Protein AF-A7Y7K7-F1 (afdb_monomer_lite)

InterPro domains:
  IPR000795 Translational (tr)-type GTP-binding domain [PF00009] (10-50)
  IPR027417 P-loop containing nucleoside triphosphate hydrolase [G3DSA:3.40.50.300] (1-58)
  IPR027417 P-loop containing nucleoside triphosphate hydrolase [SSF52540] (6-57)
  IPR050100 Translation factor GTPase superfamily members [PTHR23115] (5-58)

Structure (mmCIF, N/CA/C/O backbone):
data_AF-A7Y7K7-F1
#
_entry.id   AF-A7Y7K7-F1
#
loop_
_atom_site.group_PDB
_atom_site.id
_atom_site.type_symbol
_atom_site.label_atom_id
_atom_site.label_alt_id
_atom_site.label_comp_id
_atom_site.label_asym_id
_atom_site.label_entity_id
_atom_site.label_seq_id
_atom_site.pdbx_PDB_ins_code
_atom_site.Cartn_x
_atom_site.Cartn_y
_atom_site.Cartn_z
_atom_site.occupancy
_atom_site.B_iso_or_equiv
_atom_site.auth_seq_id
_atom_site.auth_comp_id
_atom_site.auth_asym_id
_atom_site.auth_atom_id
_atom_site.pdbx_PDB_model_num
ATOM 1 N N . SER A 1 1 ? -19.315 16.523 24.208 1.00 39.12 1 SER A N 1
ATOM 2 C CA . SER A 1 1 ? -19.781 15.260 23.610 1.00 39.12 1 SER A CA 1
ATOM 3 C C . SER A 1 1 ? -18.575 14.566 23.006 1.00 39.12 1 SER A C 1
ATOM 5 O O . SER A 1 1 ? -18.063 15.037 21.997 1.00 39.12 1 SER A O 1
ATOM 7 N N . LEU A 1 2 ? -18.020 13.563 23.691 1.00 45.94 2 LEU A N 1
ATOM 8 C CA . LEU A 1 2 ? -16.920 12.756 23.160 1.00 45.94 2 LEU A CA 1
ATOM 9 C C . LEU A 1 2 ? -17.524 11.843 22.097 1.00 45.94 2 LEU A C 1
ATOM 11 O O . LEU A 1 2 ? -18.275 10.928 22.426 1.00 45.94 2 LEU A O 1
ATOM 15 N N . ILE A 1 3 ? -17.250 12.126 20.825 1.00 59.09 3 ILE A N 1
ATOM 16 C CA . ILE A 1 3 ? -17.597 11.215 19.736 1.00 59.09 3 ILE A CA 1
ATOM 17 C C . ILE A 1 3 ? -16.675 10.005 19.903 1.00 59.09 3 ILE A C 1
ATOM 19 O O . ILE A 1 3 ? -15.560 9.989 19.390 1.00 59.09 3 ILE A O 1
ATOM 23 N N . MET A 1 4 ? -17.108 9.013 20.683 1.00 59.34 4 MET A N 1
ATOM 24 C CA . MET A 1 4 ? -16.523 7.677 20.641 1.00 59.34 4 MET A CA 1
ATOM 25 C C . MET A 1 4 ? -16.634 7.215 19.191 1.00 59.34 4 MET A C 1
ATOM 27 O O . MET A 1 4 ? -17.739 7.062 18.665 1.00 59.34 4 MET A O 1
ATOM 31 N N . GLY A 1 5 ? -15.490 7.099 18.513 1.00 64.94 5 GLY A N 1
ATOM 32 C CA . GLY A 1 5 ? -15.446 6.580 17.154 1.00 64.94 5 GLY A CA 1
ATOM 33 C C . GLY A 1 5 ? -16.178 5.244 17.134 1.00 64.94 5 GLY A C 1
ATOM 34 O O . GLY A 1 5 ? -15.877 4.382 17.957 1.00 64.94 5 GLY A O 1
ATOM 35 N N . LYS A 1 6 ? -17.179 5.107 16.254 1.00 73.25 6 LYS A N 1
ATOM 36 C CA . LYS A 1 6 ? -17.934 3.858 16.098 1.00 73.25 6 LYS A CA 1
ATOM 37 C C . LYS A 1 6 ? -16.956 2.689 16.031 1.00 73.25 6 LYS A C 1
ATOM 39 O O . LYS A 1 6 ? -15.999 2.740 15.255 1.00 73.25 6 LYS A O 1
ATOM 44 N N . GLU A 1 7 ? -17.225 1.665 16.832 1.00 78.38 7 GLU A N 1
ATOM 45 C CA . GLU A 1 7 ? -16.506 0.399 16.792 1.00 78.38 7 GLU A CA 1
ATOM 46 C C . GLU A 1 7 ? -16.466 -0.093 15.337 1.00 78.38 7 GLU A C 1
ATOM 48 O O . GLU A 1 7 ? -17.501 -0.207 14.672 1.00 78.38 7 GLU A O 1
ATOM 53 N N . LYS A 1 8 ? -15.258 -0.250 14.787 1.00 80.44 8 LYS A N 1
ATOM 54 C CA . LYS A 1 8 ? -15.077 -0.672 13.397 1.00 80.44 8 LYS A CA 1
ATOM 55 C C . LYS A 1 8 ? -15.072 -2.192 13.357 1.00 80.44 8 LYS A C 1
ATOM 57 O O . LYS A 1 8 ? -14.291 -2.822 14.060 1.00 80.44 8 LYS A O 1
ATOM 62 N N . PHE A 1 9 ? -15.902 -2.773 12.497 1.00 88.38 9 PHE A N 1
ATOM 63 C CA . PHE A 1 9 ? -15.869 -4.210 12.249 1.00 88.38 9 PHE A CA 1
ATOM 64 C C . PHE A 1 9 ? -14.514 -4.626 11.667 1.00 88.38 9 PHE A C 1
ATOM 66 O O . PHE A 1 9 ? -14.007 -3.997 10.735 1.00 88.38 9 PHE A O 1
ATOM 73 N N . HIS A 1 10 ? -13.946 -5.701 12.211 1.00 88.69 10 HIS A N 1
ATOM 74 C CA . HIS A 1 10 ? -12.737 -6.315 11.676 1.00 88.69 10 HIS A CA 1
ATOM 75 C C . HIS A 1 10 ? -13.068 -7.089 10.399 1.00 88.69 10 HIS A C 1
ATOM 77 O O . HIS A 1 10 ? -13.980 -7.913 10.379 1.00 88.69 10 HIS A O 1
ATOM 83 N N . ILE A 1 11 ? -12.318 -6.822 9.332 1.00 91.12 11 ILE A N 1
ATOM 84 C CA . ILE A 1 11 ? -12.488 -7.458 8.024 1.00 91.12 11 ILE A CA 1
ATOM 85 C C . ILE A 1 11 ? -11.102 -7.848 7.510 1.00 91.12 11 ILE A C 1
ATOM 87 O O . ILE A 1 11 ? -10.167 -7.052 7.589 1.00 91.12 11 ILE A O 1
ATOM 91 N N . ASN A 1 12 ? -10.981 -9.056 6.959 1.00 92.88 12 ASN A N 1
ATOM 92 C CA . ASN A 1 12 ? -9.782 -9.505 6.255 1.00 92.88 12 ASN A CA 1
ATOM 93 C C . ASN A 1 12 ? -9.977 -9.295 4.749 1.00 92.88 12 ASN A C 1
ATOM 95 O O . ASN A 1 12 ? -11.001 -9.701 4.201 1.00 92.88 12 ASN A O 1
ATOM 99 N N . ILE A 1 13 ? -9.008 -8.667 4.080 1.00 92.06 13 ILE A N 1
ATOM 100 C CA . ILE A 1 13 ? -9.080 -8.329 2.651 1.00 92.06 13 ILE A CA 1
ATOM 101 C C . ILE A 1 13 ? -7.897 -8.964 1.918 1.00 92.06 13 ILE A C 1
ATOM 103 O O . ILE A 1 13 ? -6.766 -8.918 2.396 1.00 92.06 13 ILE A O 1
ATOM 107 N N . VAL A 1 14 ? -8.160 -9.518 0.732 1.00 94.88 14 VAL A N 1
ATOM 108 C CA . VAL A 1 14 ? -7.150 -10.046 -0.195 1.00 94.88 14 VAL A CA 1
ATOM 109 C C . VAL A 1 14 ? -7.298 -9.342 -1.545 1.00 94.88 14 VAL A C 1
ATOM 111 O O . VAL A 1 14 ? -8.402 -9.244 -2.078 1.00 94.88 14 VAL A O 1
ATOM 114 N N . VAL A 1 15 ? -6.184 -8.862 -2.105 1.00 94.56 15 VAL A N 1
ATOM 115 C CA . VAL A 1 15 ? -6.132 -8.196 -3.418 1.00 94.56 15 VAL A CA 1
ATOM 116 C C . VAL A 1 15 ? -5.470 -9.128 -4.439 1.00 94.56 15 VAL A C 1
ATOM 118 O O . VAL A 1 15 ? -4.320 -9.525 -4.264 1.00 94.56 15 VAL A O 1
ATOM 121 N N . ILE A 1 16 ? -6.184 -9.465 -5.519 1.00 96.38 16 ILE A N 1
ATOM 122 C CA . ILE A 1 16 ? -5.742 -10.382 -6.591 1.00 96.38 16 ILE A CA 1
ATOM 123 C C . ILE A 1 16 ? -5.742 -9.700 -7.964 1.00 96.38 16 ILE A C 1
ATOM 125 O O . ILE A 1 16 ? -6.329 -8.637 -8.137 1.00 96.38 16 ILE A O 1
ATOM 129 N N . GLY A 1 17 ? -5.060 -10.301 -8.944 1.00 95.50 17 GLY A N 1
ATOM 130 C CA . GLY A 1 17 ? -4.934 -9.761 -10.305 1.00 95.50 17 GLY A CA 1
ATOM 131 C C . GLY A 1 17 ? -3.576 -10.046 -10.952 1.00 95.50 17 GLY A C 1
ATOM 132 O O . GLY A 1 17 ? -2.648 -10.530 -10.295 1.00 95.50 17 GLY A O 1
ATOM 133 N N . HIS A 1 18 ? -3.446 -9.722 -12.238 1.00 95.69 18 HIS A N 1
ATOM 134 C CA . HIS A 1 18 ? -2.242 -9.966 -13.040 1.00 95.69 18 HIS A CA 1
ATOM 135 C C . HIS A 1 18 ? -1.009 -9.214 -12.498 1.00 95.69 18 HIS A C 1
ATOM 137 O O . HIS A 1 18 ? -1.157 -8.241 -11.751 1.00 95.69 18 HIS A O 1
ATOM 143 N N . VAL A 1 19 ? 0.209 -9.689 -12.803 1.00 91.25 19 VAL A N 1
ATOM 144 C CA . VAL A 1 19 ? 1.469 -9.161 -12.231 1.00 91.25 19 VAL A CA 1
ATOM 145 C C . VAL A 1 19 ? 1.586 -7.644 -12.414 1.00 91.25 19 VAL A C 1
ATOM 147 O O . VAL A 1 19 ? 1.810 -6.943 -11.428 1.00 91.25 19 VAL A O 1
ATOM 150 N N . ASP A 1 20 ? 1.225 -7.143 -13.595 1.00 92.94 20 ASP A N 1
ATOM 151 C CA . ASP A 1 20 ? 1.319 -5.722 -13.952 1.00 92.94 20 ASP A CA 1
ATOM 152 C C . ASP A 1 20 ? 0.067 -4.892 -13.617 1.00 92.94 20 ASP A C 1
ATOM 154 O O . ASP A 1 20 ? 0.004 -3.703 -13.914 1.00 92.94 20 ASP A O 1
ATOM 158 N N . SER A 1 21 ? -0.939 -5.466 -12.946 1.00 93.25 21 SER A N 1
ATOM 159 C CA . SER A 1 21 ? -2.173 -4.742 -12.584 1.00 93.25 21 SER A CA 1
ATOM 160 C C . SER A 1 21 ? -2.002 -3.729 -11.443 1.00 93.25 21 SER A C 1
ATOM 162 O O . SER A 1 21 ? -2.989 -3.166 -10.979 1.00 93.25 21 SER A O 1
ATOM 164 N N . GLY A 1 22 ? -0.786 -3.521 -10.928 1.00 91.88 22 GLY A N 1
ATOM 165 C CA . GLY A 1 22 ? -0.524 -2.485 -9.921 1.00 91.88 22 GLY A CA 1
ATOM 166 C C . GLY A 1 22 ? -1.130 -2.748 -8.535 1.00 91.88 22 GLY A C 1
ATOM 167 O O . GLY A 1 22 ? -1.305 -1.813 -7.759 1.00 91.88 22 GLY A O 1
ATOM 168 N N . LYS A 1 23 ? -1.420 -4.011 -8.189 1.00 95.31 23 LYS A N 1
ATOM 169 C CA . LYS A 1 23 ? -2.060 -4.411 -6.915 1.00 95.31 23 LYS A CA 1
ATOM 170 C C . LYS A 1 23 ? -1.390 -3.797 -5.680 1.00 95.31 23 LYS A C 1
ATOM 172 O O . LYS A 1 23 ? -2.067 -3.222 -4.828 1.00 95.31 23 LYS A O 1
ATOM 177 N N . SER A 1 24 ? -0.063 -3.902 -5.595 1.00 91.94 24 SER A N 1
ATOM 178 C CA . SER A 1 24 ? 0.718 -3.375 -4.471 1.00 91.94 24 SER A CA 1
ATOM 179 C C . SER A 1 24 ? 0.701 -1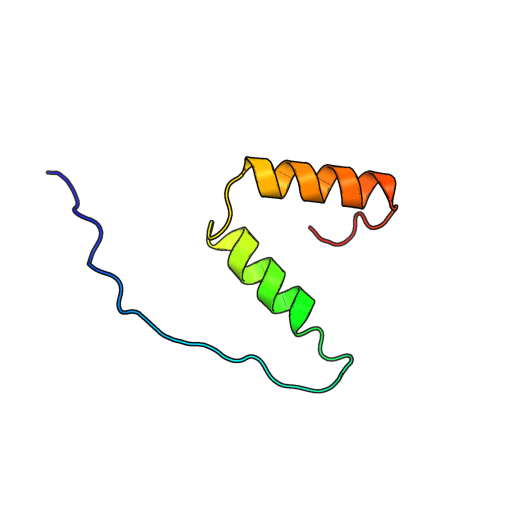.848 -4.432 1.00 91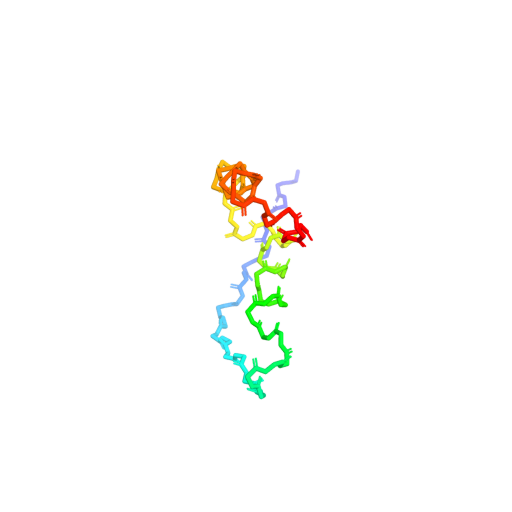.94 24 SER A C 1
ATOM 181 O O . SER A 1 24 ? 0.601 -1.275 -3.352 1.00 91.94 24 SER A O 1
ATOM 183 N N . THR A 1 25 ? 0.715 -1.192 -5.596 1.00 90.44 25 THR A N 1
ATOM 184 C CA . THR A 1 25 ? 0.621 0.270 -5.708 1.00 90.44 25 THR A CA 1
ATOM 185 C C . THR A 1 25 ? -0.719 0.773 -5.176 1.00 90.44 25 THR A C 1
ATOM 187 O O . THR A 1 25 ? -0.750 1.664 -4.332 1.00 90.44 25 THR A O 1
ATOM 190 N N . THR A 1 26 ? -1.836 0.168 -5.592 1.00 90.75 26 THR A N 1
ATOM 191 C CA . THR A 1 26 ? -3.171 0.557 -5.108 1.00 90.75 26 THR A CA 1
ATOM 192 C C . THR A 1 26 ? -3.347 0.263 -3.620 1.00 90.75 26 THR A C 1
ATOM 194 O O . THR A 1 26 ? -3.892 1.092 -2.893 1.00 90.75 26 THR A O 1
ATOM 197 N N . THR A 1 27 ? -2.860 -0.891 -3.153 1.00 91.62 27 THR A N 1
ATOM 198 C CA . THR A 1 27 ? -2.951 -1.281 -1.736 1.00 91.62 27 THR A CA 1
ATOM 199 C C . THR A 1 27 ? -2.143 -0.334 -0.854 1.00 91.62 27 THR A C 1
ATOM 201 O O . THR A 1 27 ? -2.664 0.172 0.138 1.00 91.62 27 THR A O 1
ATOM 204 N N . GLY A 1 28 ? -0.902 -0.031 -1.245 1.00 87.81 28 GLY A N 1
ATOM 205 C CA . GLY A 1 28 ? -0.058 0.939 -0.549 1.00 87.81 28 GLY A CA 1
ATOM 206 C C . GLY A 1 28 ? -0.705 2.322 -0.494 1.00 87.81 28 GLY A C 1
ATOM 207 O O . GLY A 1 28 ? -0.789 2.912 0.582 1.00 87.81 28 GLY A O 1
ATOM 208 N N . HIS A 1 29 ? -1.260 2.797 -1.615 1.00 87.06 29 HIS A N 1
ATOM 209 C CA . HIS A 1 29 ? -1.928 4.104 -1.680 1.00 87.06 29 HIS A CA 1
ATOM 210 C C . HIS A 1 29 ? -3.158 4.200 -0.778 1.00 87.06 29 HIS A C 1
ATOM 212 O O . HIS A 1 29 ? -3.411 5.234 -0.158 1.00 87.06 29 HIS A O 1
ATOM 218 N N . LEU A 1 30 ? -3.933 3.118 -0.690 1.00 88.44 30 LEU A N 1
ATOM 219 C CA . LEU A 1 30 ? -5.104 3.054 0.175 1.00 88.44 30 LEU A CA 1
ATOM 220 C C . LEU A 1 30 ? -4.702 3.187 1.647 1.00 88.44 30 LEU A C 1
ATOM 222 O O . LEU A 1 30 ? -5.284 3.990 2.372 1.00 88.44 30 LEU A O 1
ATOM 226 N N . ILE A 1 31 ? -3.687 2.437 2.080 1.00 86.81 31 ILE A N 1
ATOM 227 C CA . ILE A 1 31 ? -3.212 2.470 3.467 1.00 86.81 31 ILE A CA 1
ATOM 228 C C . ILE A 1 31 ? -2.601 3.840 3.797 1.00 86.81 31 ILE A C 1
ATOM 230 O O . ILE A 1 31 ? -2.879 4.392 4.865 1.00 86.81 31 ILE A O 1
ATOM 234 N N . TYR A 1 32 ? -1.840 4.409 2.859 1.00 83.31 32 TYR A N 1
ATOM 235 C CA . TYR A 1 32 ? -1.265 5.749 2.960 1.00 83.31 32 TYR A CA 1
ATOM 236 C C . TYR A 1 32 ? -2.350 6.818 3.162 1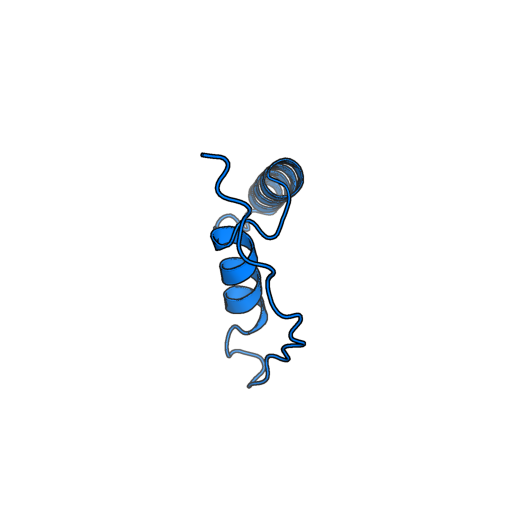.00 83.31 32 TYR A C 1
ATOM 238 O O . TYR A 1 32 ? -2.315 7.571 4.135 1.00 83.31 32 TYR A O 1
ATOM 246 N N . LYS A 1 33 ? -3.377 6.844 2.300 1.00 83.44 33 LYS A N 1
ATOM 247 C CA . LYS A 1 33 ? -4.474 7.824 2.383 1.00 83.44 33 LYS A CA 1
ATOM 248 C C . LYS A 1 33 ? -5.379 7.643 3.596 1.00 83.44 33 LYS A C 1
ATOM 250 O O . LYS A 1 33 ? -5.864 8.632 4.137 1.00 83.44 33 LYS A O 1
ATOM 255 N N . LEU A 1 34 ? -5.644 6.403 4.006 1.00 85.12 34 LEU A N 1
ATOM 256 C CA . LEU A 1 34 ? -6.531 6.114 5.137 1.00 85.12 34 LEU A CA 1
ATOM 257 C C . LEU A 1 34 ? -5.857 6.311 6.502 1.00 85.12 34 LEU A C 1
ATOM 259 O O . LEU A 1 34 ? -6.511 6.112 7.526 1.00 85.12 34 LEU A O 1
ATOM 263 N N . GLY A 1 35 ? -4.577 6.700 6.533 1.00 79.44 35 GLY A N 1
ATOM 264 C CA . GLY A 1 35 ? -3.835 6.900 7.777 1.00 79.44 35 GLY A CA 1
ATOM 265 C C . GLY A 1 35 ? -3.645 5.603 8.561 1.00 79.44 35 GLY A C 1
ATOM 266 O O . GLY A 1 35 ? -3.580 5.630 9.786 1.00 79.44 35 GLY A O 1
ATOM 267 N N . GLY A 1 36 ? -3.596 4.461 7.865 1.00 78.00 36 GLY A N 1
ATOM 268 C CA . GL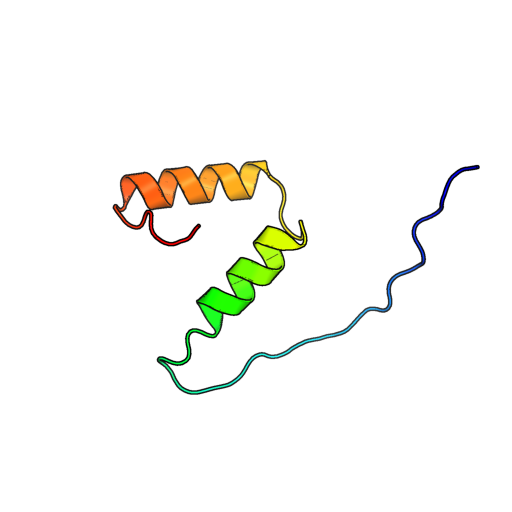Y A 1 36 ? -3.368 3.151 8.482 1.00 78.00 36 GLY A CA 1
ATOM 269 C C . GLY A 1 36 ? -1.918 2.923 8.920 1.00 78.00 36 GLY A C 1
ATOM 270 O O . GLY A 1 36 ? -1.627 1.897 9.525 1.00 78.00 36 GLY A O 1
ATOM 271 N N . ILE A 1 37 ? -1.016 3.860 8.607 1.00 82.50 37 ILE A N 1
ATOM 272 C CA . ILE A 1 37 ? 0.407 3.838 8.957 1.00 82.50 37 ILE A CA 1
ATOM 273 C C . ILE A 1 37 ? 0.759 5.138 9.693 1.00 82.50 37 ILE A C 1
ATOM 275 O O . ILE A 1 37 ? 0.249 6.210 9.364 1.00 82.50 37 ILE A O 1
ATOM 279 N N . ASP A 1 38 ? 1.644 5.033 10.686 1.00 85.25 38 ASP A N 1
ATOM 280 C CA . ASP A 1 38 ? 2.204 6.178 11.408 1.00 85.25 38 ASP A CA 1
ATOM 281 C C . ASP A 1 38 ? 2.952 7.124 10.451 1.00 85.25 38 ASP A C 1
ATOM 283 O O . ASP A 1 38 ? 3.735 6.695 9.599 1.00 85.25 38 ASP A O 1
ATOM 287 N N . LYS A 1 39 ? 2.751 8.433 10.617 1.00 81.69 39 LYS A N 1
ATOM 288 C CA . LYS A 1 39 ? 3.389 9.464 9.787 1.00 81.69 39 LYS A CA 1
ATOM 289 C C . LYS A 1 39 ? 4.916 9.369 9.763 1.00 81.69 39 LYS A C 1
ATOM 291 O O . LYS A 1 39 ? 5.504 9.623 8.721 1.00 81.69 39 LYS A O 1
ATOM 296 N N . ARG A 1 40 ? 5.564 8.949 10.853 1.00 85.44 40 ARG A N 1
ATOM 297 C CA . ARG A 1 40 ? 7.033 8.799 10.903 1.00 85.44 40 ARG A CA 1
ATOM 298 C C . ARG A 1 40 ? 7.537 7.710 9.966 1.00 85.44 40 ARG A C 1
ATOM 300 O O . ARG A 1 40 ? 8.597 7.842 9.366 1.00 85.44 40 ARG A O 1
ATOM 307 N N . VAL A 1 41 ? 6.770 6.628 9.852 1.00 84.31 41 VAL A N 1
ATOM 308 C CA . VAL A 1 41 ? 7.087 5.514 8.952 1.00 84.31 41 VAL A CA 1
ATOM 309 C C . VAL A 1 41 ? 6.918 5.965 7.502 1.00 84.31 41 VAL A C 1
ATOM 311 O O . VAL A 1 41 ? 7.772 5.684 6.667 1.00 84.31 41 VAL A O 1
ATOM 314 N N . ILE A 1 42 ? 5.862 6.734 7.222 1.00 84.56 42 ILE A N 1
ATOM 315 C CA . ILE A 1 42 ? 5.638 7.359 5.914 1.00 84.56 42 ILE A CA 1
ATOM 316 C C . ILE A 1 42 ? 6.802 8.286 5.524 1.00 84.56 42 ILE A C 1
ATOM 318 O O . ILE A 1 42 ? 7.345 8.147 4.433 1.00 84.56 42 ILE A O 1
ATOM 322 N N . GLU A 1 43 ? 7.214 9.193 6.411 1.00 86.56 43 GLU A N 1
ATOM 323 C CA . GLU A 1 43 ? 8.323 10.126 6.163 1.00 86.56 43 GLU A CA 1
ATOM 324 C C . GLU A 1 43 ? 9.651 9.392 5.913 1.00 86.56 43 GLU A C 1
ATOM 326 O O . GLU A 1 43 ? 10.433 9.794 5.048 1.00 86.56 43 GLU A O 1
ATOM 331 N N . GLY A 1 44 ? 9.890 8.283 6.623 1.00 86.62 44 GLY A N 1
ATOM 332 C CA . GLY A 1 44 ? 11.025 7.392 6.371 1.00 86.62 44 GLY A CA 1
ATOM 333 C C . GLY A 1 44 ? 10.999 6.801 4.960 1.00 86.62 44 GLY A C 1
ATOM 334 O O . GLY A 1 44 ? 11.982 6.919 4.228 1.00 86.62 44 GLY A O 1
ATOM 335 N N . PHE A 1 45 ? 9.856 6.249 4.540 1.00 83.12 45 PHE A N 1
ATOM 336 C CA . PHE A 1 45 ? 9.697 5.693 3.193 1.00 83.12 45 PHE A CA 1
ATOM 337 C C . PHE A 1 45 ? 9.819 6.746 2.088 1.00 83.12 45 PHE A C 1
ATOM 339 O O . PHE A 1 45 ? 10.415 6.465 1.050 1.00 83.12 45 PHE A O 1
ATOM 346 N N . GLU A 1 46 ? 9.307 7.964 2.289 1.00 84.44 46 GLU A N 1
ATOM 347 C CA . GLU A 1 46 ? 9.483 9.055 1.322 1.00 84.44 46 GLU A CA 1
ATOM 348 C C . GLU A 1 46 ? 10.961 9.434 1.155 1.00 84.44 46 GLU A C 1
ATOM 350 O O . GLU A 1 46 ? 11.417 9.674 0.031 1.00 84.44 46 GLU A O 1
ATOM 355 N N . LYS A 1 47 ? 11.726 9.455 2.254 1.00 87.44 47 LYS A N 1
ATOM 356 C CA . LYS A 1 47 ? 13.165 9.736 2.225 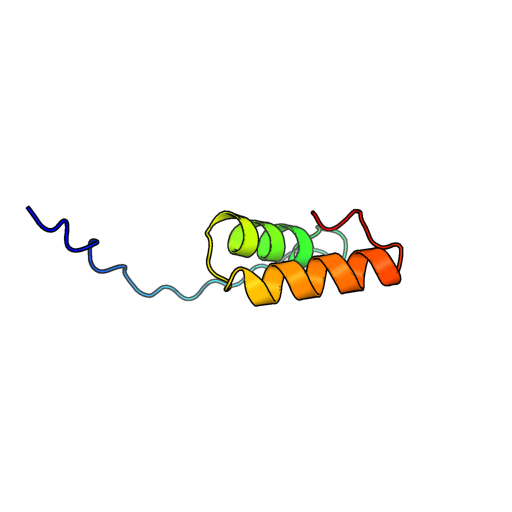1.00 87.44 47 LYS A CA 1
ATOM 357 C C . LYS A 1 47 ? 13.936 8.640 1.487 1.00 87.44 47 LYS A C 1
ATOM 359 O O . LYS A 1 47 ? 14.695 8.956 0.572 1.00 87.44 47 LYS A O 1
ATOM 364 N N . GLU A 1 48 ? 13.692 7.373 1.812 1.00 85.31 48 GLU A N 1
ATOM 365 C CA . GLU A 1 48 ? 14.303 6.228 1.120 1.00 85.31 48 GLU A CA 1
ATOM 366 C C . GLU A 1 48 ? 13.943 6.211 -0.373 1.00 85.31 48 GLU A C 1
ATOM 368 O O . GLU A 1 48 ? 14.809 6.044 -1.233 1.00 85.31 48 GLU A O 1
ATOM 373 N N . ALA A 1 49 ? 12.678 6.464 -0.720 1.00 84.38 49 ALA A N 1
ATOM 374 C CA . ALA A 1 49 ? 12.239 6.544 -2.111 1.00 84.38 49 ALA A CA 1
ATOM 375 C C . ALA A 1 49 ? 12.934 7.686 -2.871 1.00 84.38 49 ALA A C 1
ATOM 377 O O . ALA A 1 49 ? 13.268 7.536 -4.052 1.00 84.38 49 ALA A O 1
ATOM 378 N N . ALA A 1 50 ? 13.180 8.819 -2.209 1.00 83.94 50 ALA A N 1
ATOM 379 C CA . ALA A 1 50 ? 13.922 9.933 -2.784 1.00 83.94 50 ALA A CA 1
ATOM 380 C C . ALA A 1 50 ? 15.406 9.602 -3.003 1.00 83.94 50 ALA A C 1
ATOM 382 O O . ALA A 1 50 ? 15.939 9.972 -4.051 1.00 83.94 50 ALA A O 1
ATOM 383 N N . GLU A 1 51 ? 16.043 8.888 -2.071 1.00 88.88 51 GLU A N 1
ATOM 384 C CA . GLU A 1 51 ? 17.429 8.402 -2.182 1.00 88.88 51 GLU A CA 1
ATOM 385 C C . GLU A 1 51 ? 17.576 7.357 -3.299 1.00 88.88 51 GLU A C 1
ATOM 387 O O . GLU A 1 51 ? 18.539 7.377 -4.062 1.00 88.88 51 GLU A O 1
ATOM 392 N N . MET A 1 52 ? 16.569 6.499 -3.476 1.00 84.50 52 MET A N 1
ATOM 393 C CA . MET A 1 52 ? 16.536 5.475 -4.525 1.00 84.50 52 MET A CA 1
ATOM 394 C C . MET A 1 52 ? 16.100 5.993 -5.908 1.00 84.50 52 MET A C 1
ATOM 396 O O . MET A 1 52 ? 15.909 5.187 -6.819 1.00 84.50 52 MET A O 1
ATOM 400 N N . ASN A 1 53 ? 15.902 7.307 -6.093 1.00 79.06 53 ASN A N 1
ATOM 401 C CA . ASN A 1 53 ? 15.326 7.908 -7.312 1.00 79.06 53 ASN A CA 1
ATOM 402 C C . ASN A 1 53 ? 13.958 7.324 -7.726 1.00 79.06 53 ASN A C 1
ATOM 404 O O . ASN A 1 53 ? 13.543 7.403 -8.881 1.00 79.06 53 ASN A O 1
ATOM 408 N N . LYS A 1 54 ? 13.209 6.782 -6.767 1.00 76.62 54 LYS A N 1
ATOM 409 C CA . LYS A 1 54 ? 11.871 6.206 -6.937 1.00 76.62 54 LYS A CA 1
ATOM 410 C C . LYS A 1 54 ? 10.794 7.157 -6.405 1.00 76.62 54 LYS A C 1
ATOM 412 O O . LYS A 1 54 ? 9.841 6.746 -5.756 1.00 76.62 54 LYS A O 1
ATOM 417 N N . ARG A 1 55 ? 10.917 8.456 -6.695 1.00 63.97 55 ARG A N 1
ATOM 418 C CA . ARG A 1 55 ? 10.017 9.510 -6.174 1.00 63.97 55 ARG A CA 1
ATOM 419 C C . ARG A 1 55 ? 8.555 9.392 -6.630 1.00 63.97 55 ARG A C 1
ATOM 421 O O . ARG A 1 55 ? 7.706 10.102 -6.106 1.00 63.97 55 ARG A O 1
ATOM 428 N N . SER A 1 56 ? 8.260 8.527 -7.600 1.00 63.44 56 SER A N 1
ATOM 429 C CA . SER A 1 56 ? 6.911 8.318 -8.137 1.00 63.44 56 SER A CA 1
ATOM 430 C C . SER A 1 56 ? 5.952 7.589 -7.183 1.00 63.44 56 SER A C 1
ATOM 432 O O . SER A 1 56 ? 4.762 7.545 -7.474 1.00 63.44 56 SER A O 1
ATOM 434 N N . PHE A 1 57 ? 6.427 7.022 -6.066 1.00 60.56 57 PHE A N 1
ATOM 435 C CA . PHE A 1 57 ? 5.594 6.317 -5.076 1.00 60.56 57 PHE A CA 1
ATOM 436 C C . PHE A 1 57 ? 4.963 7.268 -4.036 1.00 60.56 57 PHE A C 1
ATOM 438 O O . PHE A 1 57 ? 5.133 7.060 -2.837 1.00 60.56 57 PHE A O 1
ATOM 445 N N . LYS A 1 58 ? 4.261 8.312 -4.494 1.00 53.25 58 LYS A N 1
ATOM 446 C CA . LYS A 1 58 ? 3.567 9.300 -3.647 1.00 53.25 58 LYS A CA 1
ATOM 447 C C . LYS A 1 58 ? 2.047 9.263 -3.818 1.00 53.25 58 LYS A C 1
ATOM 449 O O . LYS A 1 58 ? 1.591 8.916 -4.931 1.00 53.25 58 LYS A O 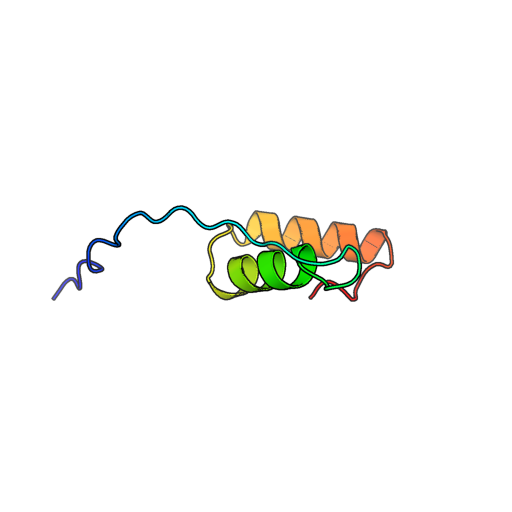1
#

pLDDT: mean 82.33, std 12.55, range [39.12, 96.38]

Radius of gyration: 15.32 Å; chains: 1; bounding box: 37×26×38 Å

Foldseek 3Di:
DPPPPPDDDDDDDDFDDDPPPCRVLVVLVVCVVVVVDDVVVVVVVCVVCVVVVNNVSD

Secondary structure (DSSP, 8-state):
----PPPPPP--------TTS-HHHHHHHHHHHTT-S-HHHHHHHHHHHHHTT-TT--

Sequence (58 aa):
SLIMGKEKFHINIVVIGHVDSGKSTTTGHLIYKLGGIDKRVIEGFEKEAAEMNKRSFK

Organism: Prunus dulcis (NCBI:txid3755)